Protein AF-A0A7X5WNA5-F1 (afdb_monomer)

Solvent-accessible surface area (backbone atoms only — not comparable to full-atom values): 5093 Å² total; per-residue (Å²): 133,87,86,53,65,98,83,44,54,64,69,58,46,51,47,55,54,51,52,42,46,76,73,67,47,58,76,74,77,79,48,82,90,72,65,74,87,74,53,84,78,83,91,72,82,75,46,44,80,54,98,93,40,80,51,69,50,76,76,46,71,52,99,87,69,52,73,42,60,43,66,77,97,125

Mean predicted aligned error: 6.51 Å

Radius of gyration: 19.48 Å; Cα contacts (8 Å, |Δi|>4): 51; chains: 1; bounding box: 49×34×43 Å

Nearest PDB structures (foldseek):
  6rz2-assembly1_B  TM=8.679E-01  e=4.796E-02  Salinispora tropica CNB-440
  7ccg-assembly1_A  TM=8.762E-01  e=6.320E-02  Streptomyces noursei
  2q6i-assembly1_A  TM=8.566E-01  e=7.773E-02  Salinispora tropica CNB-440
  2c2w-assembly1_A  TM=8.936E-01  e=2.187E-01  Streptantibioticus cattleyicolor
  2cc2-assembly1_C-2  TM=8.568E-01  e=2.511E-01  Streptantibioticus cattleyicolor

Structure (mmCIF, N/CA/C/O backbone):
data_AF-A0A7X5WNA5-F1
#
_entry.id   AF-A0A7X5WNA5-F1
#
loop_
_atom_site.group_PDB
_atom_site.id
_atom_site.type_symbol
_atom_site.label_atom_id
_atom_site.label_alt_id
_atom_site.label_comp_id
_atom_site.label_asym_id
_atom_site.label_entity_id
_atom_site.label_seq_id
_atom_site.pdbx_PDB_ins_code
_atom_site.Cartn_x
_atom_site.Cartn_y
_atom_site.Cartn_z
_atom_site.occupancy
_atom_site.B_iso_or_equiv
_atom_site.auth_seq_id
_atom_site.auth_comp_id
_atom_site.auth_asym_id
_atom_site.auth_atom_id
_atom_site.pdbx_PDB_model_num
ATOM 1 N N . PRO A 1 1 ? 25.401 -2.671 -11.578 1.00 45.75 1 PRO A N 1
ATOM 2 C CA . PRO A 1 1 ? 24.987 -2.365 -10.191 1.00 45.75 1 PRO A CA 1
ATOM 3 C C . PRO A 1 1 ? 24.648 -0.877 -10.052 1.00 45.75 1 PRO A C 1
ATOM 5 O O . PRO A 1 1 ? 25.538 -0.036 -10.149 1.00 45.75 1 PRO A O 1
ATOM 8 N N . ILE A 1 2 ? 23.368 -0.550 -9.884 1.00 53.56 2 ILE A N 1
ATOM 9 C CA . ILE A 1 2 ? 22.965 0.789 -9.442 1.00 53.56 2 ILE A CA 1
ATOM 10 C C . ILE A 1 2 ? 23.419 0.922 -7.987 1.00 53.56 2 ILE A C 1
ATOM 12 O O . ILE A 1 2 ? 22.859 0.298 -7.092 1.00 53.56 2 ILE A O 1
ATOM 16 N N . VAL A 1 3 ? 24.511 1.654 -7.769 1.00 53.84 3 VAL A N 1
ATOM 17 C CA . VAL A 1 3 ? 24.961 2.048 -6.431 1.00 53.84 3 VAL A CA 1
ATOM 18 C C . VAL A 1 3 ? 24.053 3.199 -6.001 1.00 53.84 3 VAL A C 1
ATOM 20 O O . VAL A 1 3 ? 24.334 4.359 -6.290 1.00 53.84 3 VAL A O 1
ATOM 23 N N . GLY A 1 4 ? 22.913 2.859 -5.401 1.00 56.97 4 GLY A N 1
ATOM 24 C CA . GLY A 1 4 ? 22.045 3.814 -4.714 1.00 56.97 4 GLY A CA 1
ATOM 25 C C . GLY A 1 4 ? 22.703 4.292 -3.420 1.00 56.97 4 GLY A C 1
ATOM 26 O O . GLY A 1 4 ? 23.442 3.545 -2.776 1.00 56.97 4 GLY A O 1
ATOM 27 N N . GLY A 1 5 ? 22.475 5.548 -3.043 1.00 63.34 5 GLY A N 1
ATOM 28 C CA . GLY A 1 5 ? 22.907 6.053 -1.746 1.00 63.34 5 GLY A CA 1
ATOM 29 C C . GLY A 1 5 ? 22.098 5.376 -0.640 1.00 63.34 5 GLY A C 1
ATOM 30 O O . GLY A 1 5 ? 20.880 5.286 -0.736 1.00 63.34 5 GLY A O 1
ATOM 31 N N . ALA A 1 6 ? 22.765 4.932 0.428 1.00 75.06 6 ALA A N 1
ATOM 32 C CA . ALA A 1 6 ? 22.201 4.085 1.490 1.00 75.06 6 ALA A CA 1
ATOM 33 C C . ALA A 1 6 ? 21.058 4.703 2.331 1.00 75.06 6 ALA A C 1
ATOM 35 O O . ALA A 1 6 ? 20.720 4.175 3.387 1.00 75.06 6 ALA A O 1
ATOM 36 N N . THR A 1 7 ? 20.504 5.849 1.932 1.00 83.81 7 THR A N 1
ATOM 37 C CA . THR A 1 7 ? 19.550 6.622 2.736 1.00 83.81 7 THR A CA 1
ATOM 38 C C . THR A 1 7 ? 18.232 6.920 2.0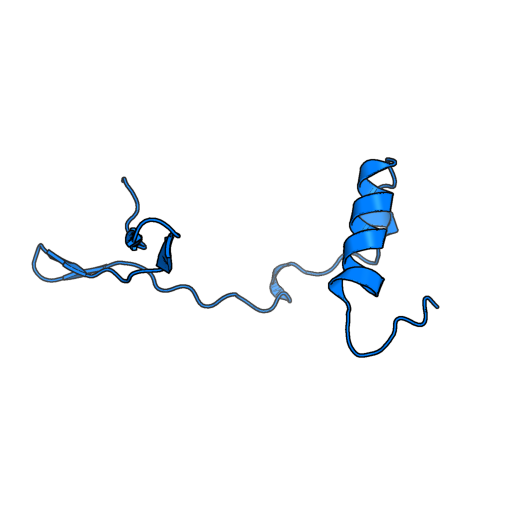37 1.00 83.81 7 THR A C 1
ATOM 40 O O . THR A 1 7 ? 17.318 7.391 2.712 1.00 83.81 7 THR A O 1
ATOM 43 N N . PHE A 1 8 ? 18.095 6.691 0.721 1.00 91.12 8 PHE A N 1
ATOM 44 C CA . PHE A 1 8 ? 16.865 7.078 0.026 1.00 91.12 8 PHE A CA 1
ATOM 45 C C . PHE A 1 8 ? 16.458 6.161 -1.138 1.00 91.12 8 PHE A C 1
ATOM 47 O O . PHE A 1 8 ? 16.453 6.562 -2.304 1.00 91.12 8 PHE A O 1
ATOM 54 N N . ASP A 1 9 ? 15.969 4.967 -0.800 1.00 91.56 9 ASP A N 1
ATOM 55 C CA . ASP A 1 9 ? 15.438 3.991 -1.767 1.00 91.56 9 ASP A CA 1
ATOM 56 C C . ASP A 1 9 ? 14.249 4.522 -2.583 1.00 91.56 9 ASP A C 1
ATOM 58 O O . ASP A 1 9 ? 14.055 4.132 -3.731 1.00 91.56 9 ASP A O 1
ATOM 62 N N . GLY A 1 10 ? 13.486 5.480 -2.040 1.00 93.62 10 GLY A N 1
ATOM 63 C CA . GLY A 1 10 ? 12.455 6.216 -2.783 1.00 93.62 10 GLY A CA 1
ATOM 64 C C . GLY A 1 10 ? 12.970 6.800 -4.095 1.00 93.62 10 GLY A C 1
ATOM 65 O O . GLY A 1 10 ? 12.358 6.607 -5.143 1.00 93.62 10 GLY A O 1
ATOM 66 N N . ARG A 1 11 ? 14.119 7.475 -4.041 1.00 93.56 11 ARG A N 1
ATOM 67 C CA . ARG A 1 11 ? 14.765 8.076 -5.210 1.00 93.56 11 ARG A CA 1
ATOM 68 C C . ARG A 1 11 ? 15.575 7.050 -5.999 1.00 93.56 11 ARG A C 1
ATOM 70 O O . ARG A 1 11 ? 15.552 7.089 -7.224 1.00 93.56 11 ARG A O 1
ATOM 77 N N . ASP A 1 12 ? 16.294 6.171 -5.305 1.00 93.06 12 ASP A N 1
ATOM 78 C CA . ASP A 1 12 ? 17.350 5.357 -5.919 1.00 93.06 12 ASP A CA 1
ATOM 79 C C . ASP A 1 12 ? 16.861 3.988 -6.426 1.00 93.06 12 ASP A C 1
ATOM 81 O O . ASP A 1 12 ? 17.506 3.398 -7.291 1.00 93.06 12 ASP A O 1
ATOM 85 N N . VAL A 1 13 ? 15.713 3.502 -5.940 1.00 92.94 13 VAL A N 1
ATOM 86 C CA . VAL A 1 13 ? 15.137 2.193 -6.294 1.00 92.94 13 VAL A CA 1
ATOM 87 C C . VAL A 1 13 ? 13.711 2.341 -6.827 1.00 92.94 13 VAL A C 1
ATOM 89 O O . VAL A 1 13 ? 13.435 1.976 -7.970 1.00 92.94 13 VAL A O 1
ATOM 92 N N . PHE A 1 14 ? 12.795 2.909 -6.040 1.00 95.00 14 PHE A N 1
ATOM 93 C CA . PHE A 1 14 ? 11.369 2.910 -6.382 1.00 95.00 14 PHE A CA 1
ATOM 94 C C . PHE A 1 14 ? 11.033 3.857 -7.543 1.00 95.00 14 PHE A C 1
ATOM 96 O O . PHE A 1 14 ? 10.315 3.465 -8.463 1.00 95.00 14 PHE A O 1
ATOM 103 N N . ALA A 1 15 ? 11.580 5.077 -7.551 1.00 96.31 15 ALA A N 1
ATOM 104 C CA . ALA A 1 15 ? 11.365 6.036 -8.634 1.00 96.31 15 ALA A CA 1
ATOM 105 C C . ALA A 1 15 ? 11.833 5.532 -10.019 1.00 96.31 15 ALA A C 1
ATOM 107 O O . ALA A 1 15 ? 11.028 5.579 -10.954 1.00 96.31 15 ALA A O 1
ATOM 108 N N . PRO A 1 16 ? 13.071 5.025 -10.204 1.00 95.94 16 PRO A N 1
ATOM 109 C CA . PRO A 1 16 ? 13.493 4.493 -11.498 1.00 95.94 16 PRO A CA 1
ATOM 110 C C . PRO A 1 16 ? 12.711 3.236 -11.901 1.00 95.94 16 PRO A C 1
ATOM 112 O O . PRO A 1 16 ? 12.357 3.114 -13.072 1.00 95.94 16 PRO A O 1
ATOM 115 N N . ALA A 1 17 ? 12.369 2.343 -10.961 1.00 97.06 17 ALA A N 1
ATOM 116 C CA . ALA A 1 17 ? 11.527 1.180 -11.257 1.00 97.06 17 ALA A CA 1
ATOM 117 C C . ALA A 1 17 ? 10.152 1.597 -11.813 1.00 97.06 17 ALA A C 1
ATOM 119 O O . ALA A 1 17 ? 9.723 1.096 -12.854 1.00 97.06 17 ALA A O 1
ATOM 120 N N . ALA A 1 18 ? 9.498 2.580 -11.184 1.00 97.81 18 ALA A N 1
ATOM 121 C CA . ALA A 1 18 ? 8.241 3.139 -11.676 1.00 97.81 18 ALA A CA 1
ATOM 122 C C . ALA A 1 18 ? 8.401 3.802 -13.058 1.00 97.81 18 ALA A C 1
ATOM 124 O O . ALA A 1 18 ? 7.566 3.604 -13.938 1.00 97.81 18 ALA A O 1
ATOM 125 N N . ALA A 1 19 ? 9.488 4.548 -13.284 1.00 98.12 19 ALA A N 1
ATOM 126 C CA . ALA A 1 19 ? 9.760 5.182 -14.575 1.00 98.12 19 ALA A CA 1
ATOM 127 C C . ALA A 1 19 ? 9.953 4.157 -15.706 1.00 98.12 19 ALA A C 1
ATOM 129 O O . ALA A 1 19 ? 9.450 4.362 -16.810 1.00 98.12 19 ALA A O 1
ATOM 130 N N . HIS A 1 20 ? 10.646 3.045 -15.443 1.00 98.19 20 HIS A N 1
ATOM 131 C CA . HIS A 1 20 ? 10.787 1.953 -16.406 1.00 98.19 20 HIS A CA 1
ATOM 132 C C . HIS A 1 20 ? 9.432 1.339 -16.773 1.00 98.19 20 HIS A C 1
ATOM 134 O O . HIS A 1 20 ? 9.138 1.208 -17.962 1.00 98.19 20 HIS A O 1
ATOM 140 N N . LEU A 1 21 ? 8.580 1.054 -15.782 1.00 98.25 21 LEU A N 1
ATOM 141 C CA . LEU A 1 21 ? 7.224 0.544 -16.018 1.00 98.25 21 LEU A CA 1
ATOM 142 C C . LEU A 1 21 ? 6.384 1.509 -16.862 1.00 98.25 21 LEU A C 1
ATOM 144 O O . LEU A 1 21 ? 5.764 1.094 -17.839 1.00 98.25 21 LEU A O 1
ATOM 148 N N . CYS A 1 22 ? 6.406 2.805 -16.543 1.00 98.44 22 CYS A N 1
ATOM 149 C CA . CYS A 1 22 ? 5.689 3.824 -17.315 1.00 98.44 22 CYS A CA 1
ATOM 150 C C . CYS A 1 22 ? 6.175 3.929 -18.770 1.00 98.44 22 CYS A C 1
ATOM 152 O O . CYS A 1 22 ? 5.391 4.270 -19.652 1.00 98.44 22 CYS A O 1
ATOM 154 N N . ASN A 1 23 ? 7.447 3.615 -19.030 1.00 98.38 23 ASN A N 1
ATOM 155 C CA . ASN A 1 23 ? 8.029 3.572 -20.374 1.00 98.38 23 ASN A CA 1
ATOM 156 C C . ASN A 1 23 ? 7.796 2.233 -21.103 1.00 98.38 23 ASN A C 1
ATOM 158 O O . ASN A 1 23 ? 8.321 2.040 -22.198 1.00 98.38 23 ASN A O 1
ATOM 162 N N . GLY A 1 24 ? 7.017 1.314 -20.522 1.00 98.25 24 GLY A N 1
ATOM 163 C CA . GLY A 1 24 ? 6.634 0.048 -21.149 1.00 98.25 24 GLY A CA 1
ATOM 164 C C . GLY A 1 24 ? 7.634 -1.094 -20.963 1.00 98.25 24 GLY A C 1
ATOM 165 O O . GLY A 1 24 ? 7.517 -2.107 -21.650 1.00 98.25 24 GLY A O 1
ATOM 166 N N . VAL A 1 25 ? 8.605 -0.961 -20.053 1.00 98.25 25 VAL A N 1
ATOM 167 C CA . VAL A 1 25 ? 9.464 -2.089 -19.668 1.00 98.25 25 VAL A CA 1
ATOM 168 C C . VAL A 1 25 ? 8.597 -3.163 -18.990 1.00 98.25 25 VAL A C 1
ATOM 170 O O . VAL A 1 25 ? 7.843 -2.825 -18.073 1.00 98.25 25 VAL A O 1
ATOM 173 N N . PRO A 1 26 ? 8.674 -4.441 -19.407 1.00 97.81 26 PRO A N 1
ATOM 174 C CA . PRO A 1 26 ? 7.955 -5.529 -18.752 1.00 97.81 26 PRO A CA 1
ATOM 175 C C . PRO A 1 26 ? 8.302 -5.637 -17.262 1.00 97.81 26 PRO A C 1
ATOM 177 O O . PRO A 1 26 ? 9.461 -5.514 -16.876 1.00 97.81 26 PRO A O 1
ATOM 180 N N . LEU A 1 27 ? 7.312 -5.937 -16.415 1.00 95.94 27 LEU A N 1
ATOM 181 C CA . LEU A 1 27 ? 7.538 -6.130 -14.974 1.00 95.94 27 LEU A CA 1
ATOM 182 C C . LEU A 1 27 ? 8.560 -7.244 -14.690 1.00 95.94 27 LEU A C 1
ATOM 184 O O . LEU A 1 27 ? 9.371 -7.118 -13.776 1.00 95.94 27 LEU A O 1
ATOM 188 N N . THR A 1 28 ? 8.551 -8.297 -15.509 1.00 96.75 28 THR A N 1
ATOM 189 C CA . THR A 1 28 ? 9.491 -9.428 -15.446 1.00 96.75 28 THR A CA 1
ATOM 190 C C . THR A 1 28 ? 10.948 -9.028 -15.671 1.00 96.75 28 THR A C 1
ATOM 192 O O . THR A 1 28 ? 11.844 -9.784 -15.310 1.00 96.75 28 THR A O 1
ATOM 195 N N . ASP A 1 29 ? 11.200 -7.845 -16.237 1.00 96.69 29 ASP A N 1
ATOM 196 C CA . ASP A 1 29 ? 12.549 -7.347 -16.508 1.00 96.69 29 ASP A CA 1
ATOM 197 C C . ASP A 1 29 ? 13.102 -6.517 -15.333 1.00 96.69 29 ASP A C 1
ATOM 199 O O . ASP A 1 29 ? 14.280 -6.159 -15.330 1.00 96.69 29 ASP A O 1
ATOM 203 N N . LEU A 1 30 ? 12.283 -6.216 -14.312 1.00 95.06 30 LEU A N 1
ATOM 204 C CA . LEU A 1 30 ? 12.720 -5.473 -13.120 1.00 95.06 30 LEU A CA 1
ATOM 205 C C . LEU A 1 30 ? 13.454 -6.343 -12.095 1.00 95.06 30 LEU A C 1
ATOM 207 O O . LEU A 1 30 ? 14.104 -5.813 -11.192 1.00 95.06 30 LEU A O 1
ATOM 211 N N . GLY A 1 31 ? 13.358 -7.664 -12.214 1.00 94.00 31 GLY A N 1
ATOM 212 C CA . GLY A 1 31 ? 13.992 -8.593 -11.294 1.00 94.00 31 GLY A CA 1
ATOM 213 C C . GLY A 1 31 ? 13.438 -10.009 -11.410 1.00 94.00 31 GLY A C 1
ATOM 214 O O . GLY A 1 31 ? 12.487 -10.247 -12.153 1.00 94.00 31 GLY A O 1
ATOM 215 N N . PRO A 1 32 ? 14.040 -10.962 -10.682 1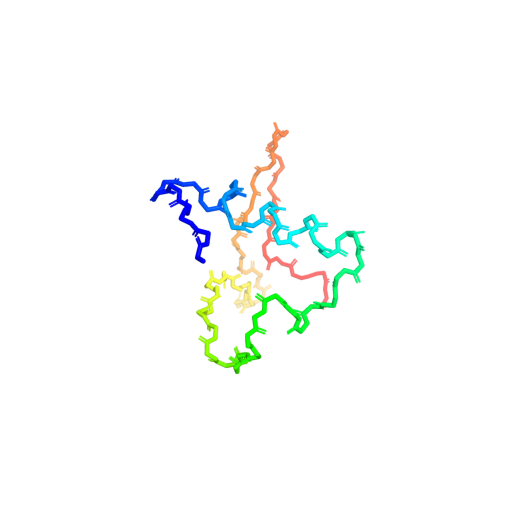.00 95.50 32 PRO A N 1
ATOM 216 C CA . PRO A 1 32 ? 13.533 -12.322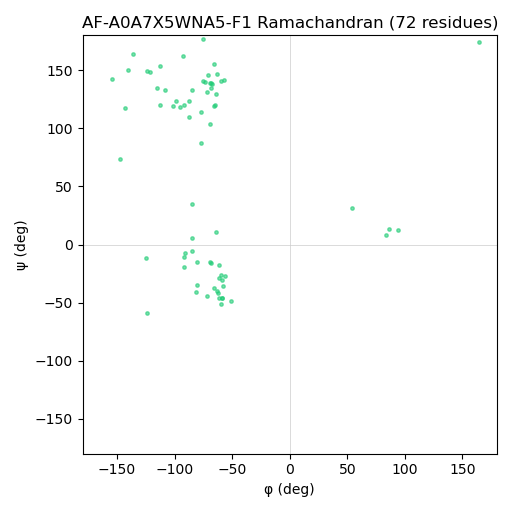 -10.631 1.00 95.50 32 PRO A CA 1
ATOM 217 C C . PRO A 1 32 ? 12.141 -12.355 -9.996 1.00 95.50 32 PRO A C 1
ATOM 219 O O . PRO A 1 32 ? 11.846 -11.599 -9.068 1.00 95.50 32 PRO A O 1
ATOM 222 N N . GLU A 1 33 ? 11.311 -13.277 -10.471 1.00 95.50 33 GLU A N 1
ATOM 223 C CA . GLU A 1 33 ? 10.061 -13.614 -9.804 1.00 95.50 33 GLU A CA 1
ATOM 224 C C . GLU A 1 33 ? 10.345 -14.118 -8.382 1.00 95.50 33 GLU A C 1
ATOM 226 O O . GLU A 1 33 ? 11.315 -14.843 -8.140 1.00 95.50 33 GLU A O 1
ATOM 231 N N . ILE A 1 34 ? 9.498 -13.713 -7.439 1.00 95.12 34 ILE A N 1
ATOM 232 C CA . ILE A 1 34 ? 9.568 -14.132 -6.041 1.00 95.12 34 ILE A CA 1
ATOM 233 C C . ILE A 1 34 ? 8.265 -14.817 -5.651 1.00 95.12 34 ILE A C 1
ATOM 235 O O . ILE A 1 34 ? 7.200 -14.454 -6.145 1.00 95.12 34 ILE A O 1
ATOM 239 N N . ASP A 1 35 ? 8.354 -15.779 -4.736 1.00 95.88 35 ASP A N 1
ATOM 240 C CA . ASP A 1 35 ? 7.173 -16.380 -4.124 1.00 95.88 35 ASP A CA 1
ATOM 241 C C . ASP A 1 35 ? 6.424 -15.312 -3.304 1.00 95.88 35 ASP A C 1
ATOM 243 O O . ASP A 1 35 ? 7.002 -14.769 -2.353 1.00 95.88 35 ASP A O 1
ATOM 247 N N . PRO A 1 36 ? 5.149 -15.008 -3.620 1.00 93.88 36 PRO A N 1
ATOM 248 C CA . PRO A 1 36 ? 4.353 -14.066 -2.841 1.00 93.88 36 PRO A CA 1
ATOM 249 C C . PRO A 1 36 ? 4.240 -14.441 -1.358 1.00 93.88 36 PRO A C 1
ATOM 251 O O . PRO A 1 36 ? 4.110 -13.549 -0.521 1.00 93.88 36 PRO A O 1
ATOM 254 N N . ALA A 1 37 ? 4.335 -15.729 -1.006 1.00 94.00 37 ALA A N 1
ATOM 255 C CA . ALA A 1 37 ? 4.330 -16.177 0.387 1.00 94.00 37 ALA A CA 1
ATOM 256 C C . ALA A 1 37 ? 5.600 -15.769 1.162 1.00 94.00 37 ALA A C 1
ATOM 258 O O . ALA A 1 37 ? 5.603 -15.791 2.392 1.00 94.00 37 ALA A O 1
ATOM 259 N N . GLY A 1 38 ? 6.671 -15.378 0.461 1.00 94.00 38 GLY A N 1
ATOM 260 C CA . GLY A 1 38 ? 7.907 -14.858 1.047 1.00 94.00 38 GLY A CA 1
ATOM 261 C C . GLY A 1 38 ? 7.885 -13.356 1.348 1.00 94.00 38 GLY A C 1
ATOM 262 O O . GLY A 1 38 ? 8.846 -12.837 1.919 1.00 94.00 38 GLY A O 1
ATOM 263 N N . LEU A 1 39 ? 6.823 -12.639 0.966 1.00 94.50 39 LEU A N 1
ATOM 264 C CA . LEU A 1 39 ? 6.670 -11.223 1.292 1.00 94.50 39 LEU A CA 1
ATOM 265 C C . LEU A 1 39 ? 6.441 -11.041 2.796 1.00 94.50 39 LEU A C 1
ATOM 267 O O . LEU A 1 39 ? 5.671 -11.772 3.415 1.00 94.50 39 LEU A O 1
ATOM 271 N N . MET A 1 40 ? 7.079 -10.026 3.383 1.00 93.31 40 MET A N 1
ATOM 272 C CA . MET A 1 40 ? 6.808 -9.649 4.771 1.00 93.31 40 MET A CA 1
ATOM 273 C C . MET A 1 40 ? 5.362 -9.134 4.876 1.00 93.31 40 MET A C 1
ATOM 275 O O . MET A 1 40 ? 5.040 -8.139 4.218 1.00 93.31 40 MET A O 1
ATOM 279 N N . PRO A 1 41 ? 4.486 -9.766 5.677 1.00 88.44 41 PRO A N 1
ATOM 280 C CA . PRO A 1 41 ? 3.104 -9.332 5.780 1.00 88.44 41 PRO A CA 1
ATOM 281 C C . PRO A 1 41 ? 3.008 -7.987 6.503 1.00 88.44 41 PRO A C 1
ATOM 283 O O . PRO A 1 41 ? 3.670 -7.750 7.516 1.00 88.44 41 PRO A O 1
ATOM 286 N N . GLY A 1 42 ? 2.136 -7.113 6.003 1.00 85.94 42 GLY A N 1
ATOM 287 C CA . GLY A 1 42 ? 1.693 -5.949 6.760 1.00 85.94 42 GLY A CA 1
ATOM 288 C C . GLY A 1 42 ? 0.770 -6.390 7.895 1.00 85.94 42 GLY A C 1
ATOM 289 O O . GLY A 1 42 ? -0.163 -7.158 7.669 1.00 85.94 42 GLY A O 1
ATOM 290 N N . VAL A 1 43 ? 1.012 -5.903 9.111 1.00 85.75 43 VAL A N 1
ATOM 291 C CA . VAL A 1 43 ? 0.082 -6.087 10.232 1.00 85.75 43 VAL A CA 1
ATOM 292 C C . VAL A 1 43 ? -0.922 -4.941 10.186 1.00 85.75 43 VAL A C 1
ATOM 294 O O . VAL A 1 43 ? -0.560 -3.793 10.435 1.00 85.75 43 VAL A O 1
ATOM 297 N N . LEU A 1 44 ? -2.169 -5.249 9.836 1.00 86.38 44 LEU A N 1
ATOM 298 C CA . LEU A 1 44 ? -3.273 -4.291 9.834 1.00 86.38 44 LEU A CA 1
ATOM 299 C C . LEU A 1 44 ? -4.315 -4.719 10.872 1.00 86.38 44 LEU A C 1
ATOM 301 O O . LEU A 1 44 ? -4.645 -5.907 10.929 1.00 86.38 44 LEU A O 1
ATOM 305 N N . PRO A 1 45 ? -4.836 -3.790 11.693 1.00 88.69 45 PRO A N 1
ATOM 306 C CA . PRO A 1 45 ? -5.894 -4.120 12.630 1.00 88.69 45 PRO A CA 1
ATOM 307 C C . PRO A 1 45 ? -7.171 -4.449 11.857 1.00 88.69 45 PRO A C 1
ATOM 309 O O . PRO A 1 45 ? -7.539 -3.751 10.909 1.00 88.69 45 PRO A O 1
ATOM 312 N N . VAL A 1 46 ? -7.876 -5.486 12.295 1.00 90.94 46 VAL A N 1
ATOM 313 C CA . VAL A 1 46 ? -9.162 -5.907 11.727 1.00 90.94 46 VAL A CA 1
ATOM 314 C C . VAL A 1 46 ? -10.251 -5.568 12.736 1.00 90.94 46 VAL A C 1
ATOM 316 O O . VAL A 1 46 ? -10.088 -5.825 13.931 1.00 90.94 46 VAL A O 1
ATOM 319 N N . SER A 1 47 ? -11.337 -4.952 12.272 1.00 94.25 47 SER A N 1
ATOM 320 C CA . SER A 1 47 ? -12.506 -4.725 13.120 1.00 94.25 47 SER A CA 1
ATOM 321 C C . SER A 1 47 ? -13.146 -6.059 13.506 1.00 94.25 47 SER A C 1
ATOM 323 O O . SER A 1 47 ? -12.970 -7.078 12.838 1.00 94.25 47 SER A O 1
ATOM 325 N N . ARG A 1 48 ? -13.859 -6.082 14.631 1.00 93.56 48 ARG A N 1
ATOM 326 C CA . ARG A 1 48 ? -14.531 -7.293 15.112 1.00 93.56 48 ARG A CA 1
ATOM 327 C C . ARG A 1 48 ? -15.892 -6.970 15.692 1.00 93.56 48 ARG A C 1
ATOM 329 O O . ARG A 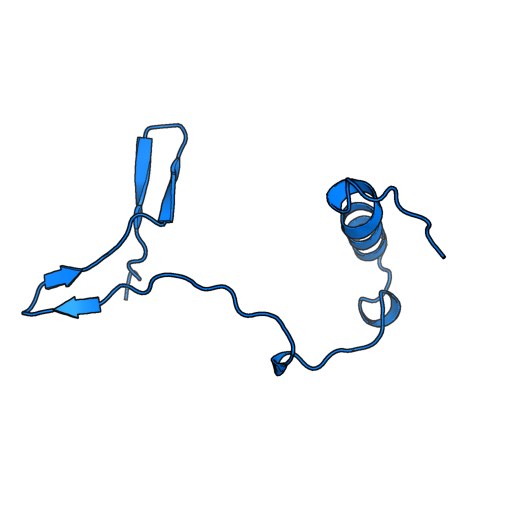1 48 ? -16.078 -5.905 16.275 1.00 93.56 48 ARG A O 1
ATOM 336 N N . GLU A 1 49 ? -16.806 -7.922 15.592 1.00 94.25 49 GLU A N 1
ATOM 337 C CA . GLU A 1 49 ? -18.052 -7.881 16.345 1.00 94.25 49 GLU A CA 1
ATOM 338 C C . GLU A 1 49 ? -17.846 -8.476 17.740 1.00 94.25 49 GLU A C 1
ATOM 340 O O . GLU A 1 49 ? -17.259 -9.548 17.902 1.00 94.25 49 GLU A O 1
ATOM 345 N N . GLU A 1 50 ? -18.339 -7.784 18.759 1.00 94.56 50 GLU A N 1
ATOM 346 C CA . GLU A 1 50 ? -18.265 -8.203 20.151 1.00 94.56 50 GLU A CA 1
ATOM 347 C C . GLU A 1 50 ? -19.562 -7.793 20.858 1.00 94.56 50 GLU A C 1
ATOM 349 O O . GLU A 1 50 ? -19.894 -6.617 20.932 1.00 94.56 50 GLU A O 1
ATOM 354 N N . ASN A 1 51 ? -20.332 -8.768 21.356 1.00 94.81 51 ASN A N 1
ATOM 355 C CA . ASN A 1 51 ? -21.590 -8.534 22.088 1.00 94.81 51 ASN A CA 1
ATOM 356 C C . ASN A 1 51 ? -22.635 -7.667 21.348 1.00 94.81 5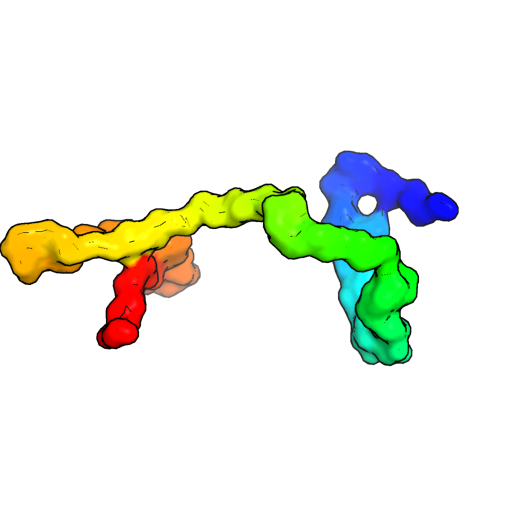1 ASN A C 1
ATOM 358 O O . ASN A 1 51 ? -23.421 -6.968 21.984 1.00 94.81 51 ASN A O 1
ATOM 362 N N . GLY A 1 52 ? -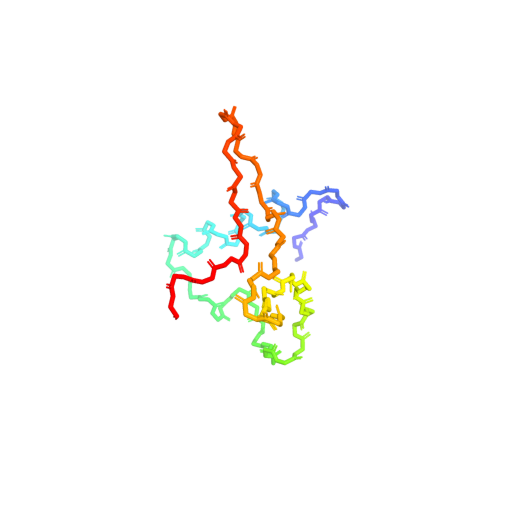22.676 -7.735 20.014 1.00 94.00 52 GLY A N 1
ATOM 363 C CA . GLY A 1 52 ? -23.586 -6.927 19.192 1.00 94.00 52 GLY A CA 1
ATOM 364 C C . GLY A 1 52 ? -23.079 -5.511 18.896 1.00 94.00 52 GLY A C 1
ATOM 365 O O . GLY A 1 52 ? -23.820 -4.710 18.332 1.00 94.00 52 GLY A O 1
ATOM 366 N N . GLU A 1 53 ? -21.830 -5.208 19.251 1.00 94.44 53 GLU A N 1
ATOM 367 C CA . GLU A 1 53 ? -21.139 -3.963 18.920 1.00 94.44 53 GLU A CA 1
ATOM 368 C C . GLU A 1 53 ? -19.990 -4.226 17.941 1.00 94.44 53 GLU A C 1
ATOM 370 O O . GLU A 1 53 ? -19.409 -5.311 17.924 1.00 94.44 53 GLU A O 1
ATOM 375 N N . ILE A 1 54 ? -19.630 -3.218 17.143 1.00 94.25 54 ILE A N 1
ATOM 376 C CA . ILE A 1 54 ? -18.434 -3.256 16.296 1.00 94.25 54 ILE A CA 1
ATOM 377 C C . ILE A 1 54 ? -17.295 -2.571 17.048 1.00 94.25 54 ILE A C 1
ATOM 379 O O . ILE A 1 54 ? -17.348 -1.370 17.321 1.00 94.25 54 ILE A O 1
ATOM 383 N N . VAL A 1 55 ? -16.239 -3.325 17.337 1.00 95.25 55 VAL A N 1
ATOM 384 C CA . VAL A 1 55 ? -14.975 -2.797 17.849 1.00 95.25 55 VAL A CA 1
ATOM 385 C C . VAL A 1 55 ? -14.055 -2.509 16.668 1.00 95.25 55 VAL A C 1
ATOM 387 O O . VAL A 1 55 ? -13.708 -3.409 15.901 1.00 95.25 55 VAL A O 1
ATOM 390 N N . ALA A 1 56 ? -13.651 -1.248 16.534 1.00 95.31 56 ALA A N 1
ATOM 391 C CA . ALA A 1 56 ? -12.862 -0.743 15.416 1.00 95.31 56 ALA A CA 1
ATOM 392 C C . ALA A 1 56 ? -11.726 0.177 15.882 1.00 95.31 56 ALA A C 1
ATOM 394 O O . ALA A 1 56 ? -11.728 0.686 17.004 1.00 95.31 56 ALA A O 1
ATOM 395 N N . GLU A 1 57 ? -10.773 0.417 14.988 1.00 95.50 57 GLU A N 1
ATOM 396 C CA . GLU A 1 57 ? -9.613 1.282 15.190 1.00 95.50 57 GLU A CA 1
ATOM 397 C C . GLU A 1 57 ? -9.555 2.373 14.113 1.00 95.50 57 GLU A C 1
ATOM 399 O O . GLU A 1 57 ? -9.975 2.173 12.970 1.00 95.50 57 GLU A O 1
ATOM 404 N N . VAL A 1 58 ? -9.010 3.539 14.477 1.00 95.81 58 VAL A N 1
ATOM 405 C CA . VAL A 1 58 ? -8.724 4.619 13.524 1.00 95.81 58 VAL A CA 1
ATOM 406 C C . VAL A 1 58 ? -7.453 4.265 12.756 1.00 95.81 58 VAL A C 1
ATOM 408 O O . VAL A 1 58 ? -6.368 4.234 13.332 1.00 95.81 58 VAL A O 1
ATOM 411 N N . LEU A 1 59 ? -7.579 4.035 11.450 1.00 93.88 59 LEU A N 1
ATOM 412 C CA . LEU A 1 59 ? -6.443 3.769 10.562 1.00 93.88 59 LEU A CA 1
ATOM 413 C C . LEU A 1 59 ? -5.733 5.049 10.136 1.00 93.88 59 LEU A C 1
ATOM 415 O O . LEU A 1 59 ? -4.522 5.059 9.924 1.00 93.88 59 LEU A O 1
ATOM 419 N N . TRP A 1 60 ? -6.495 6.128 9.965 1.00 95.19 60 TRP A N 1
ATOM 420 C CA . TRP A 1 60 ? -5.975 7.383 9.448 1.00 95.19 60 TRP A CA 1
ATOM 421 C C . TRP A 1 60 ? -6.819 8.565 9.923 1.00 95.19 60 TRP A C 1
ATOM 423 O O . TRP A 1 60 ? -8.044 8.479 9.998 1.00 95.19 60 TRP A O 1
ATOM 433 N N . VAL A 1 61 ? -6.146 9.676 10.222 1.00 97.94 61 VAL A N 1
ATOM 434 C CA . VAL A 1 61 ? -6.767 10.985 10.429 1.00 97.94 61 VAL A CA 1
ATOM 435 C C . VAL A 1 61 ? -6.322 11.895 9.295 1.00 97.94 61 VAL A C 1
ATOM 437 O O . VAL A 1 61 ? -5.121 12.117 9.102 1.00 97.94 61 VAL A O 1
ATOM 440 N N . ASP A 1 62 ? -7.279 12.393 8.521 1.00 97.62 62 ASP A N 1
ATOM 441 C CA . ASP A 1 62 ? -6.973 13.292 7.415 1.00 97.62 62 ASP A CA 1
ATOM 442 C C . ASP A 1 62 ? -6.628 14.712 7.905 1.00 97.62 62 ASP A C 1
ATOM 444 O O . ASP A 1 62 ? -6.684 15.042 9.091 1.00 97.62 62 ASP A O 1
ATOM 448 N N . ARG A 1 63 ? -6.264 15.597 6.971 1.00 97.94 63 ARG A N 1
ATOM 449 C CA . ARG A 1 63 ? -5.872 16.979 7.299 1.00 97.94 63 ARG A CA 1
ATOM 450 C C . ARG 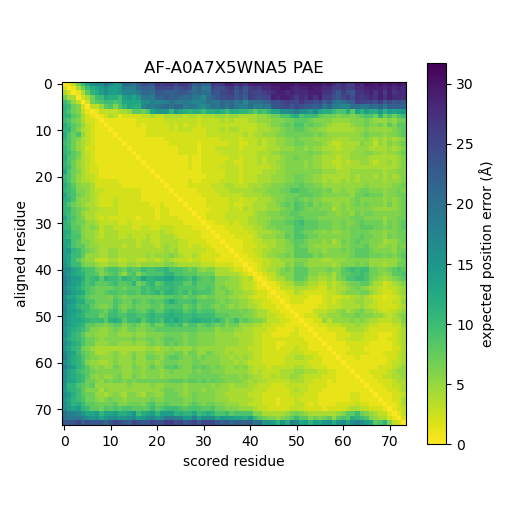A 1 63 ? -7.027 17.858 7.794 1.00 97.94 63 ARG A C 1
ATOM 452 O O . ARG A 1 63 ? -6.760 18.937 8.314 1.00 97.94 63 ARG A O 1
ATOM 459 N N . PHE A 1 64 ? -8.275 17.439 7.599 1.00 98.06 64 PHE A N 1
ATOM 460 C CA . PHE A 1 64 ? -9.470 18.141 8.070 1.00 98.06 64 PHE A CA 1
ATOM 461 C C . PHE A 1 64 ? -9.920 17.652 9.454 1.00 98.06 64 PHE A C 1
ATOM 463 O O . PHE A 1 64 ? -10.761 18.296 10.076 1.00 98.06 64 PHE A O 1
ATOM 470 N N . GLY A 1 65 ? -9.341 16.552 9.948 1.00 97.75 65 GLY A N 1
ATOM 471 C CA . GLY A 1 65 ? -9.681 15.935 11.227 1.00 97.75 65 GLY A CA 1
ATOM 472 C C . GLY A 1 65 ? -10.714 14.812 11.120 1.00 97.75 65 GLY A C 1
ATOM 473 O O . GLY A 1 65 ? -11.240 14.391 12.148 1.00 97.75 65 GLY A O 1
ATOM 474 N N . ASN A 1 66 ? -11.016 14.315 9.916 1.00 98.06 66 ASN A N 1
ATOM 475 C CA . ASN A 1 66 ? -11.875 13.143 9.761 1.00 98.06 66 ASN A CA 1
ATOM 476 C C . ASN A 1 66 ? -11.100 11.873 10.125 1.00 98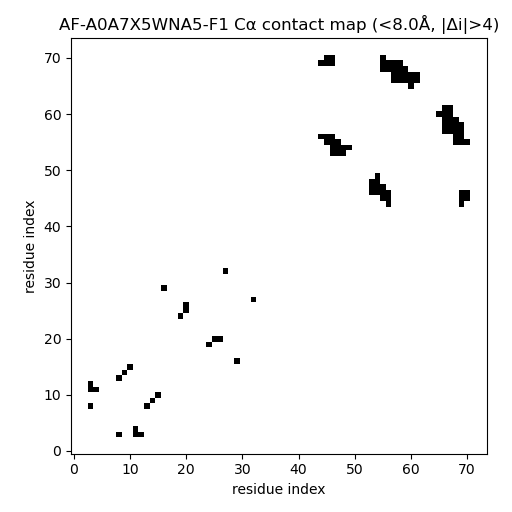.06 66 ASN A C 1
ATOM 478 O O . ASN A 1 66 ? -9.938 11.722 9.744 1.00 98.06 66 ASN A O 1
ATOM 482 N N . CYS A 1 67 ? -11.766 10.940 10.806 1.00 97.38 67 CYS A N 1
ATOM 483 C CA . CYS A 1 67 ? -11.198 9.647 11.176 1.00 97.38 67 CYS A CA 1
ATOM 484 C C . CYS A 1 67 ? -11.702 8.553 10.231 1.00 97.38 67 CYS A C 1
ATOM 486 O O . CYS A 1 67 ? -12.899 8.268 10.196 1.00 97.38 67 CYS A O 1
ATOM 488 N N . GLN A 1 68 ? -10.788 7.906 9.511 1.00 95.31 68 GLN A N 1
ATOM 489 C CA . GLN A 1 68 ? -11.079 6.689 8.762 1.00 95.31 68 GLN A CA 1
ATOM 490 C C . GLN A 1 68 ? -10.896 5.473 9.673 1.00 95.31 68 GLN A C 1
ATOM 492 O O . GLN A 1 68 ? -9.819 5.269 10.238 1.00 95.31 68 GLN A O 1
ATOM 497 N N . LEU A 1 69 ? -11.946 4.662 9.798 1.00 95.56 69 LEU A N 1
ATOM 498 C CA . LEU A 1 69 ? -11.946 3.427 10.584 1.00 95.56 69 LEU A CA 1
ATOM 499 C C . LEU A 1 69 ? -11.591 2.206 9.723 1.00 95.56 69 LEU A C 1
ATOM 501 O O . LEU A 1 69 ? -11.713 2.248 8.500 1.00 95.56 69 LEU A O 1
ATOM 505 N N . ASN A 1 70 ? -11.206 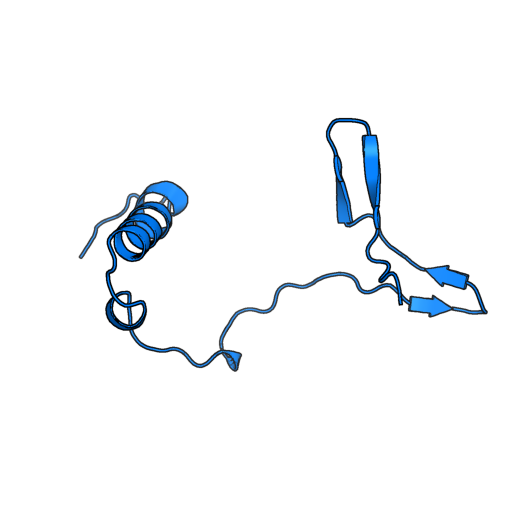1.104 10.367 1.00 94.88 70 ASN A N 1
ATOM 506 C CA . ASN A 1 70 ? -11.021 -0.215 9.744 1.00 94.88 70 ASN A CA 1
ATOM 507 C C . ASN A 1 70 ? -12.321 -1.044 9.640 1.00 94.88 70 ASN A C 1
ATOM 509 O O . ASN A 1 70 ? -12.298 -2.266 9.801 1.00 94.88 70 ASN A O 1
ATOM 513 N N . VAL A 1 71 ? -13.460 -0.387 9.412 1.00 93.94 71 VAL A N 1
ATOM 514 C CA . VAL A 1 71 ? -14.771 -1.045 9.286 1.00 93.94 71 VAL A CA 1
ATOM 515 C C . VAL A 1 71 ? -15.103 -1.209 7.808 1.00 93.94 71 VAL A C 1
ATOM 517 O O . VAL A 1 71 ? -15.110 -0.220 7.072 1.00 93.94 71 VAL A O 1
ATOM 520 N N . ASP A 1 72 ? -15.357 -2.446 7.383 1.00 85.06 72 ASP A N 1
ATOM 521 C CA . ASP A 1 72 ? -15.843 -2.725 6.032 1.00 85.06 72 ASP A CA 1
ATOM 522 C C . ASP A 1 72 ? -17.320 -2.305 5.919 1.00 85.06 72 ASP A C 1
ATOM 524 O O . ASP A 1 72 ? -18.075 -2.491 6.879 1.00 85.06 72 ASP A O 1
ATOM 528 N N . PRO A 1 73 ? -17.755 -1.694 4.803 1.00 77.06 73 PRO A N 1
ATOM 529 C CA . PRO A 1 73 ? -19.162 -1.394 4.600 1.00 77.06 73 PRO A CA 1
ATOM 530 C C . PRO A 1 73 ? -20.083 -2.624 4.635 1.00 77.06 73 PRO A C 1
ATOM 532 O O . PRO A 1 73 ? -21.229 -2.409 5.034 1.00 77.06 73 PRO A O 1
ATOM 535 N N . LEU A 1 74 ? -19.643 -3.838 4.243 1.00 58.56 74 LEU A N 1
ATOM 536 C CA . LEU A 1 74 ? -20.442 -5.086 4.277 1.00 58.56 74 LEU A CA 1
ATOM 537 C C . LEU A 1 74 ? -19.601 -6.378 4.263 1.00 58.56 74 LEU A C 1
ATOM 539 O O . LEU A 1 74 ? -18.902 -6.614 3.253 1.00 58.56 74 LEU A O 1
#

Sequence (74 aa):
PIVGGATFDGRDVFAPAAAHLCNGVPLTDLGPEIDPAGLMPGVLPVSREENGEIVAEVLWVDRFGNCQLNVDPL

Foldseek 3Di:
DQPDDPPPCVVRPVVVLVVCVVVPNDPCVSDHDDDPVPDDDDDDDAWDDDPNDIRWDFPDQDPVGDTDINDDPD

pLDDT: mean 90.84, std 11.53, range [45.75, 98.44]

Secondary structure (DSSP, 8-state):
-----TT-HIIIIIHHHHHHHHTT--GGGSS----GGGSPPP-----EEETTEEE--EEEE-TTSPEEES----